Protein AF-A0A2R6JVG5-F1 (afdb_monomer_lite)

Foldseek 3Di:
DVQLVVQLVVQCVVQCVVPNPVSNVVSNVVSVVVVCVVVQVVCCVPPNHDDDPVQLVVQLVVLLVQLVVQLVVLVVPFDPDPVRVVVSVVVSVVSSVVSSCVRDPVVVVVVVVVVVD

Structure (mmCIF, N/CA/C/O backbone):
data_AF-A0A2R6JVG5-F1
#
_entry.id   AF-A0A2R6JVG5-F1
#
loop_
_atom_site.group_PDB
_atom_site.id
_atom_site.type_symbol
_atom_site.label_atom_id
_atom_site.label_alt_id
_atom_site.label_comp_id
_atom_site.label_asym_id
_atom_site.label_entity_id
_atom_site.label_seq_id
_atom_site.pdbx_PDB_ins_code
_atom_site.Cartn_x
_atom_site.Cartn_y
_atom_site.Cartn_z
_atom_site.occupancy
_atom_site.B_iso_or_equiv
_atom_site.auth_seq_id
_atom_site.auth_comp_id
_atom_site.auth_asym_id
_atom_site.auth_atom_id
_atom_site.pdbx_PDB_model_num
ATOM 1 N N . ASN A 1 1 ? -9.606 19.114 5.130 1.00 81.19 1 ASN A N 1
ATOM 2 C CA . ASN A 1 1 ? -8.994 19.147 3.779 1.00 81.19 1 ASN A CA 1
ATOM 3 C C . ASN A 1 1 ? -7.916 20.207 3.601 1.00 81.19 1 ASN A C 1
ATOM 5 O O . ASN A 1 1 ? -6.907 19.874 3.001 1.00 81.19 1 ASN A O 1
ATOM 9 N N . LEU A 1 2 ? -8.049 21.430 4.135 1.00 92.50 2 LEU A N 1
ATOM 10 C CA . LEU A 1 2 ? -6.983 22.443 4.021 1.00 92.50 2 LEU A CA 1
ATOM 11 C C . LEU A 1 2 ? -5.624 21.957 4.565 1.00 92.50 2 LEU A C 1
ATOM 13 O O . LEU A 1 2 ? -4.605 22.165 3.921 1.00 92.50 2 LEU A O 1
ATOM 17 N N . LEU A 1 3 ? -5.621 21.231 5.692 1.00 92.31 3 LEU A N 1
ATOM 18 C CA . LEU A 1 3 ? -4.411 20.615 6.253 1.00 92.31 3 LEU A CA 1
ATOM 19 C C . LEU A 1 3 ? -3.715 19.664 5.267 1.00 92.31 3 LEU A C 1
ATOM 21 O O . LEU A 1 3 ? -2.501 19.728 5.113 1.00 92.31 3 LEU A O 1
ATOM 25 N N . TYR A 1 4 ? -4.479 18.807 4.583 1.00 92.62 4 TYR A N 1
ATOM 26 C CA . TYR A 1 4 ? -3.940 17.913 3.557 1.00 92.62 4 TYR A CA 1
ATOM 27 C C . TYR A 1 4 ? -3.276 18.708 2.433 1.00 92.62 4 TYR A C 1
ATOM 29 O O . TYR A 1 4 ? -2.155 18.390 2.056 1.00 92.62 4 TYR A O 1
ATOM 37 N N . VAL A 1 5 ? -3.934 19.762 1.940 1.00 94.62 5 VAL A N 1
ATOM 38 C CA . VAL A 1 5 ? -3.399 20.609 0.863 1.00 94.62 5 VAL A CA 1
ATOM 39 C C . VAL A 1 5 ? -2.113 21.303 1.307 1.00 94.62 5 VAL A C 1
ATOM 41 O O . VAL A 1 5 ? -1.113 21.228 0.602 1.00 94.62 5 VAL A O 1
ATOM 44 N N . ALA A 1 6 ? -2.108 21.913 2.494 1.00 95.62 6 ALA A N 1
ATOM 45 C CA . ALA A 1 6 ? -0.930 22.583 3.040 1.00 95.62 6 ALA A CA 1
ATOM 46 C C . ALA A 1 6 ? 0.253 21.613 3.204 1.00 95.62 6 ALA A C 1
ATOM 48 O O . ALA A 1 6 ? 1.364 21.914 2.772 1.00 95.62 6 ALA A O 1
ATOM 49 N N . MET A 1 7 ? -0.002 20.422 3.757 1.00 94.44 7 MET A N 1
ATOM 50 C CA . MET A 1 7 ? 1.005 19.369 3.895 1.00 94.44 7 MET A CA 1
ATOM 51 C C . MET A 1 7 ? 1.500 18.871 2.541 1.00 94.44 7 MET A C 1
ATOM 53 O O . MET A 1 7 ? 2.700 18.741 2.347 1.00 94.44 7 MET A O 1
ATOM 57 N N . ASN A 1 8 ? 0.598 18.591 1.602 1.00 96.12 8 ASN A N 1
ATOM 58 C CA . ASN A 1 8 ? 0.958 18.059 0.295 1.00 96.12 8 ASN A CA 1
ATOM 59 C C . ASN A 1 8 ? 1.802 19.066 -0.494 1.00 96.12 8 ASN A C 1
ATOM 61 O O . ASN A 1 8 ? 2.856 18.695 -0.998 1.00 96.12 8 ASN A O 1
ATOM 65 N N . VAL A 1 9 ? 1.397 20.338 -0.539 1.00 96.38 9 VAL A N 1
ATOM 66 C CA . VAL A 1 9 ? 2.149 21.397 -1.228 1.00 96.38 9 VAL A CA 1
ATOM 67 C C . VAL A 1 9 ? 3.493 21.642 -0.544 1.00 96.38 9 VAL A C 1
ATOM 69 O O . VAL A 1 9 ? 4.522 21.623 -1.214 1.00 96.38 9 VAL A O 1
ATOM 72 N N . GLY A 1 10 ? 3.512 21.803 0.784 1.00 96.50 10 GLY A N 1
ATOM 73 C CA . GLY A 1 10 ? 4.750 22.022 1.535 1.00 96.50 10 GLY A CA 1
ATOM 74 C C . GLY A 1 10 ? 5.742 20.866 1.383 1.00 96.50 10 GLY A C 1
ATOM 75 O O . GLY A 1 10 ? 6.915 21.086 1.084 1.00 96.50 10 GLY A O 1
ATOM 76 N N . LEU A 1 11 ? 5.264 19.624 1.506 1.00 95.19 11 LEU A N 1
ATOM 77 C CA . LEU A 1 11 ? 6.088 18.437 1.291 1.00 95.19 11 LEU A CA 1
ATOM 78 C C . LEU A 1 11 ? 6.522 18.293 -0.164 1.00 95.19 11 LEU A C 1
ATOM 80 O O . LEU A 1 11 ? 7.638 17.851 -0.387 1.00 95.19 11 LEU A O 1
ATOM 84 N N . ASN A 1 12 ? 5.701 18.666 -1.149 1.00 96.75 12 ASN A N 1
ATOM 85 C CA . ASN A 1 12 ? 6.133 18.652 -2.546 1.00 96.75 12 ASN A CA 1
ATOM 86 C C . ASN A 1 12 ? 7.292 19.628 -2.768 1.00 96.75 12 ASN A C 1
ATOM 88 O O . ASN A 1 12 ? 8.293 19.237 -3.353 1.00 96.75 12 ASN A O 1
ATOM 92 N N . LEU A 1 13 ? 7.217 20.856 -2.248 1.00 96.75 13 LEU A N 1
ATOM 93 C CA . LEU A 1 13 ? 8.303 21.833 -2.393 1.00 96.75 13 LEU A CA 1
ATOM 94 C C . LEU A 1 13 ? 9.630 21.316 -1.815 1.00 96.75 13 LEU A C 1
ATOM 96 O O . LEU A 1 13 ? 10.681 21.480 -2.433 1.00 96.75 13 LEU A O 1
ATOM 100 N N . VAL A 1 14 ? 9.586 20.649 -0.661 1.00 97.38 14 VAL A N 1
ATOM 101 C CA . VAL A 1 14 ? 10.786 20.107 -0.005 1.00 97.38 14 VAL A CA 1
ATOM 102 C C . VAL A 1 14 ? 11.243 18.793 -0.644 1.00 97.38 14 VAL A C 1
ATOM 104 O O . VAL A 1 14 ? 12.408 18.623 -0.979 1.00 97.38 14 VAL A O 1
ATOM 107 N N . LEU A 1 15 ? 10.349 17.826 -0.822 1.00 95.81 15 LEU A N 1
ATOM 108 C CA . LEU A 1 15 ? 10.731 16.486 -1.262 1.00 95.81 15 LEU A CA 1
ATOM 109 C C . LEU A 1 15 ? 11.009 16.425 -2.759 1.00 95.81 15 LEU A C 1
ATOM 111 O O . LEU A 1 15 ? 11.859 15.641 -3.161 1.00 95.81 15 LEU A O 1
ATOM 115 N N . VAL A 1 16 ? 10.350 17.234 -3.591 1.00 96.94 16 VAL A N 1
ATOM 116 C CA . VAL A 1 16 ? 10.661 17.269 -5.028 1.00 96.94 16 VAL A CA 1
ATOM 117 C C . VAL A 1 16 ? 12.016 17.919 -5.273 1.00 96.94 16 VAL A C 1
ATOM 119 O O . VAL A 1 16 ? 12.761 17.454 -6.131 1.00 96.94 16 VAL A O 1
ATOM 122 N N . THR A 1 17 ? 12.386 18.939 -4.496 1.00 95.69 17 THR A N 1
ATOM 123 C CA . THR A 1 17 ? 13.721 19.546 -4.614 1.00 95.69 17 THR A CA 1
ATOM 124 C C . THR A 1 17 ? 14.832 18.592 -4.171 1.00 95.69 17 THR A C 1
ATOM 126 O O . THR A 1 17 ? 15.897 18.592 -4.779 1.00 95.69 17 THR A O 1
ATOM 129 N N . LEU A 1 18 ? 14.580 17.733 -3.176 1.00 97.06 18 LEU A N 1
ATOM 130 C CA . LEU A 1 18 ? 15.565 16.766 -2.670 1.00 97.06 18 LEU A CA 1
ATOM 131 C C . LEU A 1 18 ? 15.592 15.428 -3.432 1.00 97.06 18 LEU A C 1
ATOM 133 O O . LEU A 1 18 ? 16.656 14.839 -3.606 1.00 97.06 18 LEU A O 1
ATOM 137 N N . PHE A 1 19 ? 14.434 14.930 -3.869 1.00 95.31 19 PHE A N 1
ATOM 138 C CA . PHE A 1 19 ? 14.248 13.563 -4.382 1.00 95.31 19 PHE A CA 1
ATOM 139 C C . PHE A 1 19 ? 13.550 13.508 -5.754 1.00 95.31 19 PHE A C 1
ATOM 141 O O . PHE A 1 19 ? 13.193 12.429 -6.235 1.00 95.31 19 PHE A O 1
ATOM 148 N N . GLY A 1 20 ? 13.322 14.655 -6.398 1.00 94.31 20 GLY A N 1
ATOM 149 C CA . GLY A 1 20 ? 12.652 14.747 -7.694 1.00 94.31 20 GLY A CA 1
ATOM 150 C C . GLY A 1 20 ? 11.222 14.201 -7.668 1.00 94.31 20 GLY A C 1
ATOM 151 O O . GLY A 1 20 ? 10.489 14.316 -6.688 1.00 94.31 20 GLY A O 1
ATOM 152 N N . TRP A 1 21 ? 10.820 13.561 -8.762 1.00 92.75 21 TRP A N 1
ATOM 153 C CA . TRP A 1 21 ? 9.496 12.950 -8.921 1.00 92.75 21 TRP A CA 1
ATOM 154 C C . TRP A 1 21 ? 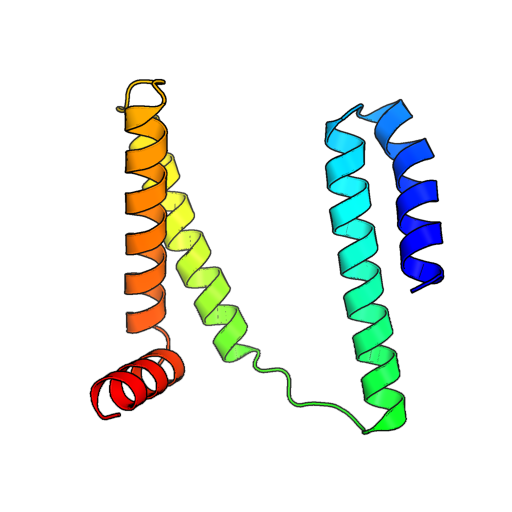9.147 11.885 -7.863 1.00 92.75 21 TRP A C 1
ATOM 156 O O . TRP A 1 21 ? 7.983 11.778 -7.479 1.00 92.75 21 TRP A O 1
ATOM 166 N N . TYR A 1 22 ? 10.131 11.157 -7.317 1.00 94.56 22 TYR A N 1
ATOM 167 C CA . TYR A 1 22 ? 9.893 10.253 -6.183 1.00 94.56 22 TYR A CA 1
ATOM 168 C C . TYR A 1 22 ? 9.421 11.022 -4.946 1.00 94.56 22 TYR A C 1
ATOM 170 O O . TYR A 1 22 ? 8.527 10.568 -4.231 1.00 94.56 22 TYR A O 1
ATOM 178 N N . GLY A 1 23 ? 9.965 12.221 -4.727 1.00 94.12 23 GLY A N 1
ATOM 179 C CA . GLY A 1 23 ? 9.549 13.114 -3.652 1.00 94.12 23 GLY A CA 1
ATOM 180 C C . GLY A 1 23 ? 8.065 13.476 -3.706 1.00 94.12 23 GLY A C 1
ATOM 181 O O . GLY A 1 23 ? 7.413 13.504 -2.664 1.00 94.12 23 GLY A O 1
ATOM 182 N N . ALA A 1 24 ? 7.500 13.654 -4.904 1.00 93.75 24 ALA A N 1
ATOM 183 C CA . ALA A 1 24 ? 6.069 13.917 -5.078 1.00 93.75 24 ALA A CA 1
ATOM 184 C C . ALA A 1 24 ? 5.192 12.729 -4.633 1.00 93.75 24 ALA A C 1
ATOM 186 O O . ALA A 1 24 ? 4.144 12.912 -3.999 1.00 93.75 24 ALA A O 1
ATOM 187 N N . ALA A 1 25 ? 5.636 11.497 -4.907 1.00 95.31 25 ALA A N 1
ATOM 188 C CA . ALA A 1 25 ? 4.948 10.291 -4.450 1.00 95.31 25 ALA A CA 1
ATOM 189 C C . ALA A 1 25 ? 4.960 10.189 -2.914 1.00 95.31 25 ALA A C 1
ATOM 191 O O . ALA A 1 25 ? 3.913 9.971 -2.297 1.00 95.31 25 ALA A O 1
ATOM 192 N N . PHE A 1 26 ? 6.115 10.434 -2.283 1.00 96.00 26 PHE A N 1
ATOM 193 C CA . PHE A 1 26 ? 6.228 10.454 -0.821 1.00 96.00 26 PHE A CA 1
ATOM 194 C C . PHE A 1 26 ? 5.403 11.576 -0.184 1.00 96.00 26 PHE A C 1
ATOM 196 O O . PHE A 1 26 ? 4.706 11.330 0.801 1.00 96.00 26 PHE A O 1
ATOM 203 N N . ALA A 1 27 ? 5.409 12.781 -0.761 1.00 95.75 27 ALA A N 1
ATOM 204 C CA . ALA A 1 27 ? 4.592 13.897 -0.289 1.00 95.75 27 ALA A CA 1
ATOM 205 C C . ALA A 1 27 ? 3.101 13.526 -0.254 1.00 95.75 27 ALA A C 1
ATOM 207 O O . ALA A 1 27 ? 2.406 13.793 0.731 1.00 95.75 27 ALA A O 1
ATOM 208 N N . THR A 1 28 ? 2.619 12.837 -1.291 1.00 95.69 28 THR A N 1
ATOM 209 C CA . THR A 1 28 ? 1.232 12.360 -1.377 1.00 95.69 28 THR A CA 1
ATOM 210 C C . THR A 1 28 ? 0.929 11.269 -0.355 1.00 95.69 28 THR A C 1
ATOM 212 O O . THR A 1 28 ? -0.099 11.335 0.325 1.00 95.69 28 THR A O 1
ATOM 215 N N . ALA A 1 29 ? 1.829 10.299 -0.187 1.00 95.44 29 ALA A N 1
ATOM 216 C CA . ALA A 1 29 ? 1.665 9.234 0.797 1.00 95.44 29 ALA A CA 1
ATOM 217 C C . ALA A 1 29 ? 1.612 9.787 2.234 1.00 95.44 29 ALA A C 1
ATOM 219 O O . ALA A 1 29 ? 0.687 9.474 2.986 1.00 95.44 29 ALA A O 1
ATOM 220 N N . ILE A 1 30 ? 2.553 10.665 2.596 1.00 96.38 30 ILE A N 1
ATOM 221 C CA . ILE A 1 30 ? 2.654 11.243 3.943 1.00 96.38 30 ILE A CA 1
ATOM 222 C C . ILE A 1 30 ? 1.468 12.165 4.233 1.00 96.38 30 ILE A C 1
ATOM 224 O O . ILE A 1 30 ? 0.845 12.045 5.288 1.00 96.38 30 ILE A O 1
ATOM 228 N N . SER A 1 31 ? 1.112 13.057 3.303 1.00 95.69 31 SER A N 1
ATOM 229 C CA . SER A 1 31 ? -0.048 13.944 3.483 1.00 95.69 31 SER A CA 1
ATOM 230 C C . SER A 1 31 ? -1.352 13.155 3.643 1.00 95.69 31 SER A C 1
ATOM 232 O O . SER A 1 31 ? -2.170 13.498 4.499 1.00 95.69 31 SER A O 1
ATOM 234 N N . SER A 1 32 ? -1.526 12.060 2.895 1.00 95.56 32 SER A N 1
ATOM 235 C CA . SER A 1 32 ? -2.685 11.167 3.036 1.00 95.56 32 SER A CA 1
ATOM 236 C C . SER A 1 32 ? -2.697 10.457 4.391 1.00 95.56 32 SER A C 1
ATOM 238 O O . SER A 1 32 ? -3.740 10.405 5.041 1.00 95.56 32 SER A O 1
ATOM 240 N N . LEU A 1 33 ? -1.542 9.970 4.854 1.00 96.06 33 LEU A N 1
ATOM 241 C CA . LEU A 1 33 ? -1.408 9.311 6.153 1.00 96.06 33 LEU A CA 1
ATOM 242 C C . LEU A 1 33 ? -1.729 10.266 7.308 1.00 96.06 33 LEU A C 1
ATOM 244 O O . LEU A 1 33 ? -2.522 9.924 8.184 1.00 96.06 33 LEU A O 1
ATOM 248 N N . VAL A 1 34 ? -1.190 11.486 7.274 1.00 95.62 34 VAL A N 1
ATOM 249 C CA . VAL A 1 34 ? -1.498 12.534 8.261 1.00 95.62 34 VAL A CA 1
ATOM 250 C C . VAL A 1 34 ? -2.995 12.841 8.259 1.00 95.62 34 VAL A C 1
ATOM 252 O O . VAL A 1 34 ? -3.607 12.916 9.323 1.00 95.62 34 VAL A O 1
ATOM 255 N N . ASN A 1 35 ? -3.609 12.963 7.080 1.00 95.31 35 ASN A N 1
ATOM 256 C CA . ASN A 1 35 ? -5.041 13.223 6.972 1.00 95.31 35 ASN A CA 1
ATOM 257 C C . ASN A 1 35 ? -5.885 12.083 7.567 1.00 95.31 35 ASN A C 1
ATOM 259 O O . ASN A 1 35 ? -6.845 12.365 8.277 1.00 95.31 35 ASN A O 1
ATOM 263 N N . ILE A 1 36 ? -5.514 10.816 7.342 1.00 93.69 36 ILE A N 1
ATOM 264 C CA . ILE A 1 36 ? -6.190 9.654 7.946 1.00 93.69 36 ILE A CA 1
ATOM 265 C C . ILE A 1 36 ? -6.089 9.700 9.475 1.00 93.69 36 ILE A C 1
ATOM 267 O O . ILE A 1 36 ? -7.095 9.503 10.154 1.00 93.69 36 ILE A O 1
ATOM 271 N N . VAL A 1 37 ? -4.905 9.989 10.021 1.00 93.50 37 VAL A N 1
ATOM 272 C CA . VAL A 1 37 ? -4.690 10.052 11.476 1.00 93.50 37 VAL A CA 1
ATOM 273 C C . VAL A 1 37 ? -5.504 11.183 12.102 1.00 93.50 37 VAL A C 1
ATOM 275 O O . VAL A 1 37 ? -6.223 10.957 13.074 1.00 93.50 37 VAL A O 1
ATOM 278 N N . VAL A 1 38 ? -5.438 12.386 11.528 1.00 94.06 38 VAL A N 1
ATOM 279 C CA . VAL A 1 38 ? -6.163 13.555 12.043 1.00 94.06 38 VAL A CA 1
ATOM 280 C C . VAL A 1 38 ? -7.672 13.369 11.912 1.00 94.06 38 VAL A C 1
ATOM 282 O O . VAL A 1 38 ? -8.401 13.652 12.861 1.00 94.06 38 VAL A O 1
ATOM 285 N N . ALA A 1 39 ? -8.154 12.851 10.778 1.00 91.75 39 ALA A N 1
ATOM 286 C CA . ALA A 1 39 ? -9.571 12.555 10.591 1.00 91.75 39 ALA A CA 1
ATOM 287 C C . ALA A 1 39 ? -10.053 11.468 11.561 1.00 91.75 39 ALA A C 1
ATOM 289 O O . ALA A 1 39 ? -11.122 11.611 12.148 1.00 91.75 39 ALA A O 1
ATOM 290 N N . GLY A 1 40 ? -9.254 10.419 11.775 1.00 90.81 40 GLY A N 1
ATOM 291 C CA . GLY A 1 40 ? -9.549 9.367 12.745 1.00 90.81 40 GLY A CA 1
ATOM 292 C C . GLY A 1 40 ? -9.631 9.906 14.173 1.00 90.81 40 GLY A C 1
ATOM 293 O O . GLY A 1 40 ? -10.583 9.600 14.887 1.00 90.81 40 GLY A O 1
ATOM 294 N N . TYR A 1 41 ? -8.688 10.765 14.568 1.00 91.25 41 TYR A N 1
ATOM 295 C CA . TYR A 1 41 ? -8.720 11.432 15.869 1.00 91.25 41 TYR A CA 1
ATOM 296 C C . TYR A 1 41 ? -9.956 12.326 16.018 1.00 91.25 41 TYR A C 1
ATOM 298 O O . TYR A 1 41 ? -10.705 12.169 16.980 1.00 91.25 41 TYR A O 1
ATOM 306 N N . ALA A 1 42 ? -10.226 13.197 15.042 1.00 91.50 42 ALA A N 1
ATOM 307 C CA . ALA A 1 42 ? -11.399 14.069 15.063 1.00 91.50 42 ALA A CA 1
ATOM 308 C C . ALA A 1 42 ? -12.704 13.264 15.166 1.00 91.50 42 ALA A C 1
ATOM 310 O O . ALA A 1 42 ? -13.587 13.608 15.950 1.00 91.50 42 ALA A O 1
ATOM 311 N N . LEU A 1 43 ? -12.801 12.145 14.440 1.00 92.44 43 LEU A N 1
ATOM 312 C CA . LEU A 1 43 ? -13.943 11.241 14.525 1.00 92.44 43 LEU A CA 1
ATOM 313 C C . LEU A 1 43 ? -14.094 10.663 15.938 1.00 92.44 43 LEU A C 1
ATOM 315 O O . LEU A 1 43 ? -15.205 10.633 16.464 1.00 92.44 43 LEU A O 1
ATOM 319 N N . THR A 1 44 ? -12.984 10.282 16.584 1.00 92.38 44 THR A N 1
ATOM 320 C CA . THR A 1 44 ? -13.021 9.764 17.960 1.00 92.38 44 THR A CA 1
ATOM 321 C C . THR A 1 44 ? -13.517 10.784 18.982 1.00 92.38 44 THR A C 1
ATOM 323 O O . THR A 1 44 ? -14.130 10.398 19.976 1.00 92.38 44 THR A O 1
ATOM 326 N N . THR A 1 45 ? -13.289 12.076 18.734 1.00 91.25 45 THR A N 1
ATOM 327 C CA . THR A 1 45 ? -13.777 13.167 19.585 1.00 91.25 45 THR A CA 1
ATOM 328 C C . THR A 1 45 ? -15.273 13.426 19.397 1.00 91.25 45 THR A C 1
ATOM 330 O O . THR A 1 45 ? -15.946 13.765 20.363 1.00 91.25 45 THR A O 1
ATOM 333 N N . ILE A 1 46 ? -15.801 13.268 18.177 1.00 92.25 46 ILE A N 1
ATOM 334 C CA . ILE A 1 46 ? -17.198 13.613 17.858 1.00 92.25 46 ILE A CA 1
ATOM 335 C C . ILE A 1 46 ? -18.162 12.483 18.236 1.00 92.25 46 ILE A C 1
ATOM 337 O O . ILE A 1 46 ? -19.194 12.743 18.848 1.00 92.25 46 ILE A O 1
ATOM 341 N N . ILE A 1 47 ? -17.852 11.240 17.855 1.00 90.44 47 ILE A N 1
ATOM 342 C CA . ILE A 1 47 ? -18.774 10.096 18.000 1.00 90.44 47 ILE A CA 1
ATOM 343 C C . ILE A 1 47 ? -18.244 8.992 18.928 1.00 90.44 47 ILE A C 1
ATOM 345 O O . ILE A 1 47 ? -18.851 7.929 19.032 1.00 90.44 47 ILE A O 1
ATOM 349 N N . GLY A 1 48 ? -17.125 9.229 19.618 1.00 86.62 48 GLY A N 1
ATOM 350 C CA . GLY A 1 48 ? -16.446 8.217 20.431 1.00 86.62 48 GLY A CA 1
ATOM 351 C C . GLY A 1 48 ? -15.537 7.305 19.605 1.00 86.62 48 GLY A C 1
ATOM 352 O O . GLY A 1 48 ? -15.397 7.468 18.397 1.00 86.62 48 GLY A O 1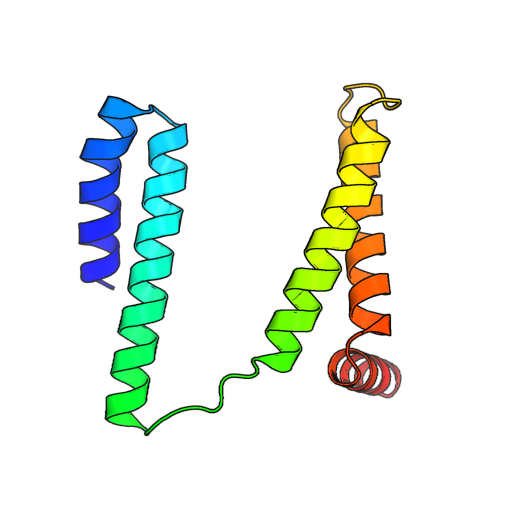
ATOM 353 N N . ARG A 1 49 ? -14.858 6.351 20.257 1.00 84.56 49 ARG A N 1
ATOM 354 C CA . ARG A 1 49 ? -13.839 5.502 19.613 1.00 84.56 49 ARG A CA 1
ATOM 355 C C . ARG A 1 49 ? -14.488 4.456 18.691 1.00 84.56 49 ARG A C 1
ATOM 357 O O . ARG A 1 49 ? -15.082 3.514 19.211 1.00 84.56 49 ARG A O 1
ATOM 364 N N . PRO A 1 50 ? -14.345 4.563 17.356 1.00 81.88 50 PRO A N 1
ATOM 365 C CA . PRO A 1 50 ? -14.840 3.536 16.452 1.00 81.88 50 PRO A CA 1
ATOM 366 C C . PRO A 1 50 ? -14.019 2.251 16.605 1.00 81.88 50 PRO A C 1
ATOM 368 O O . PRO A 1 50 ? -12.802 2.292 16.803 1.00 81.88 50 PRO A O 1
ATOM 371 N N . GLU A 1 51 ? -14.678 1.099 16.484 1.00 85.81 51 GLU A N 1
ATOM 372 C CA . GLU A 1 51 ? -14.004 -0.199 16.499 1.00 85.81 51 GLU A CA 1
ATOM 373 C C . GLU A 1 51 ? -13.127 -0.356 15.254 1.00 85.81 51 GLU A C 1
ATOM 375 O O . GLU A 1 51 ? -13.614 -0.483 14.127 1.00 85.81 51 GLU A O 1
ATOM 380 N N . ILE A 1 52 ? -11.809 -0.355 15.451 1.00 86.56 52 ILE A N 1
ATOM 381 C CA . ILE A 1 52 ? -10.856 -0.586 14.367 1.00 86.56 52 ILE A CA 1
ATOM 382 C C . ILE A 1 52 ? -10.731 -2.101 14.150 1.00 86.56 52 ILE A C 1
ATOM 384 O O . ILE A 1 52 ? -10.357 -2.823 15.077 1.00 86.56 52 ILE A O 1
ATOM 388 N N . PRO A 1 53 ? -10.984 -2.615 12.931 1.00 88.88 53 PRO A N 1
ATOM 389 C CA . PRO A 1 53 ? -10.906 -4.040 12.625 1.00 88.88 53 PRO A CA 1
ATOM 390 C C . PRO A 1 53 ? -9.441 -4.504 12.469 1.00 88.88 53 PRO A C 1
ATOM 392 O O . PRO A 1 53 ? -8.994 -4.864 11.377 1.00 88.88 53 PRO A O 1
ATOM 395 N N . VAL A 1 54 ? -8.670 -4.489 13.565 1.00 91.31 54 VAL A N 1
ATOM 396 C CA . VAL A 1 54 ? -7.218 -4.779 13.584 1.00 91.31 54 VAL A CA 1
ATOM 397 C C . VAL A 1 54 ? -6.911 -6.171 13.027 1.00 91.31 54 VAL A C 1
ATOM 399 O O . VAL A 1 54 ? -5.969 -6.345 12.257 1.00 91.31 54 VAL A O 1
ATOM 402 N N . LYS A 1 55 ? -7.750 -7.162 13.346 1.00 90.19 55 LYS A N 1
ATOM 403 C CA . LYS A 1 55 ? -7.604 -8.533 12.840 1.00 90.19 55 LYS A CA 1
ATOM 404 C C . LYS A 1 55 ? -7.714 -8.593 11.313 1.00 90.19 55 LYS A C 1
ATOM 406 O O . LYS A 1 55 ? -6.942 -9.283 10.656 1.00 90.19 55 LYS A O 1
ATOM 411 N N . GLN A 1 56 ? -8.659 -7.852 10.741 1.00 90.88 56 GLN A N 1
ATOM 412 C CA . GLN A 1 56 ? -8.881 -7.800 9.301 1.00 90.88 56 GLN A CA 1
ATOM 413 C C . GLN A 1 56 ? -7.751 -7.050 8.589 1.00 90.88 56 GLN A C 1
ATOM 415 O O . GLN A 1 56 ? -7.357 -7.470 7.504 1.00 90.88 56 GLN A O 1
ATOM 420 N N . LEU A 1 57 ? -7.203 -5.995 9.205 1.00 92.50 57 LEU A N 1
ATOM 421 C CA . LEU A 1 57 ? -5.991 -5.330 8.716 1.00 92.50 57 LEU A CA 1
ATOM 422 C C . LEU A 1 57 ? -4.802 -6.297 8.698 1.00 92.50 57 LEU A C 1
ATOM 424 O O . LEU A 1 57 ? -4.102 -6.375 7.694 1.00 92.50 57 LEU A O 1
ATOM 428 N N . GLY A 1 58 ? -4.635 -7.101 9.754 1.00 93.81 58 GLY A N 1
ATOM 429 C CA . GLY A 1 58 ? -3.620 -8.155 9.806 1.00 93.81 58 GLY A CA 1
ATOM 430 C C . GLY A 1 58 ? -3.725 -9.128 8.630 1.00 93.81 58 GLY A C 1
ATOM 431 O O . GLY A 1 58 ? -2.740 -9.352 7.934 1.00 93.81 58 GLY A O 1
ATOM 432 N N . TYR A 1 59 ? -4.927 -9.628 8.328 1.00 94.38 59 TYR A N 1
ATOM 433 C CA . TYR A 1 59 ? -5.138 -10.508 7.171 1.00 94.38 59 TYR A CA 1
ATOM 434 C C . TYR A 1 59 ? -4.810 -9.850 5.831 1.00 94.38 59 TYR A C 1
ATOM 436 O O . TYR A 1 59 ? -4.250 -10.511 4.959 1.00 94.38 59 TYR A O 1
ATOM 444 N N . GLN A 1 60 ? -5.124 -8.562 5.664 1.00 94.88 60 GLN A N 1
ATOM 445 C CA . GLN A 1 60 ? -4.766 -7.826 4.450 1.00 94.88 60 GLN A CA 1
ATOM 446 C C . GLN A 1 60 ? -3.251 -7.666 4.320 1.00 94.88 60 GLN A C 1
ATOM 448 O O . GLN A 1 60 ? -2.719 -7.900 3.241 1.00 94.88 60 GLN A O 1
ATOM 453 N N . ILE A 1 61 ? -2.550 -7.334 5.409 1.00 97.12 61 ILE A N 1
ATOM 454 C CA . ILE A 1 61 ? -1.086 -7.218 5.420 1.00 97.12 61 ILE A CA 1
ATOM 455 C C . ILE A 1 61 ? -0.443 -8.568 5.085 1.00 97.12 61 ILE A C 1
ATOM 457 O O . ILE A 1 61 ? 0.429 -8.628 4.220 1.00 97.12 61 ILE A O 1
ATOM 461 N N . THR A 1 62 ? -0.900 -9.659 5.708 1.00 96.12 62 THR A N 1
ATOM 462 C CA . THR A 1 62 ? -0.391 -11.008 5.423 1.00 96.12 62 THR A CA 1
ATOM 463 C C . THR A 1 62 ? -0.636 -11.407 3.968 1.00 96.12 62 THR A C 1
ATOM 465 O O . THR A 1 62 ? 0.296 -11.858 3.307 1.00 96.12 62 THR A O 1
ATOM 468 N N . ALA A 1 63 ? -1.844 -11.200 3.435 1.00 96.31 63 ALA A N 1
ATOM 469 C CA . ALA A 1 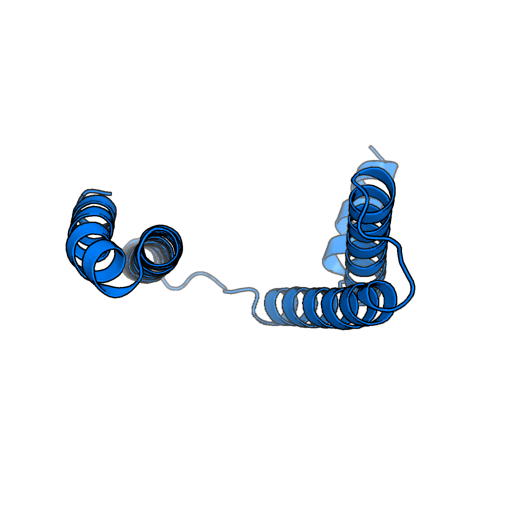63 ? -2.152 -11.504 2.037 1.00 96.31 63 ALA A CA 1
ATOM 470 C C . ALA A 1 63 ? -1.302 -10.670 1.059 1.00 96.31 63 ALA A C 1
ATOM 472 O O . ALA A 1 63 ? -0.783 -11.210 0.081 1.00 96.31 63 ALA A O 1
ATOM 473 N N . SER A 1 64 ? -1.097 -9.379 1.345 1.00 96.88 64 SER A N 1
ATOM 474 C CA . SER A 1 64 ? -0.219 -8.504 0.557 1.00 96.88 64 SER A CA 1
ATOM 475 C C . SER A 1 64 ? 1.236 -8.970 0.581 1.00 96.88 64 SER A C 1
ATOM 477 O O . SER A 1 64 ? 1.914 -8.899 -0.441 1.00 96.88 64 SER A O 1
ATOM 479 N N . LEU A 1 65 ? 1.718 -9.475 1.719 1.00 97.75 65 LEU A N 1
ATOM 480 C CA . LEU A 1 65 ? 3.083 -9.982 1.849 1.00 97.75 65 LEU A CA 1
ATOM 481 C C . LEU A 1 65 ? 3.274 -11.294 1.074 1.00 97.75 65 LEU A C 1
ATOM 483 O O . LEU A 1 65 ? 4.272 -11.447 0.376 1.00 97.75 65 LEU A O 1
ATOM 487 N N . VAL A 1 66 ? 2.290 -12.198 1.116 1.00 97.56 66 VAL A N 1
ATOM 488 C CA . VAL A 1 66 ? 2.286 -13.424 0.297 1.00 97.56 66 VAL A CA 1
ATOM 489 C C . VAL A 1 66 ? 2.310 -13.078 -1.194 1.00 97.56 66 VAL A C 1
ATOM 491 O O . VAL A 1 66 ? 3.139 -13.608 -1.932 1.00 97.56 66 VAL A O 1
ATOM 494 N N . MET A 1 67 ? 1.461 -12.143 -1.633 1.00 97.81 67 MET A N 1
ATOM 495 C CA . MET A 1 67 ? 1.474 -11.638 -3.008 1.00 97.81 67 MET A CA 1
ATOM 496 C C . MET A 1 67 ? 2.843 -11.061 -3.387 1.00 97.81 67 MET A C 1
ATOM 498 O O . MET A 1 67 ? 3.369 -11.399 -4.445 1.00 97.81 67 MET A O 1
ATOM 502 N N . PHE A 1 68 ? 3.424 -10.212 -2.533 1.00 97.25 68 PHE A N 1
ATOM 503 C CA . PHE A 1 68 ? 4.727 -9.595 -2.779 1.00 97.25 68 PHE A CA 1
ATOM 504 C C . PHE A 1 68 ? 5.816 -10.645 -3.012 1.00 97.25 68 PHE A C 1
ATOM 506 O O . PHE A 1 68 ? 6.559 -10.538 -3.985 1.00 97.25 68 PHE A O 1
ATOM 513 N N . VAL A 1 69 ? 5.874 -11.682 -2.171 1.00 97.19 69 VAL A N 1
ATOM 514 C CA . VAL A 1 69 ? 6.848 -12.774 -2.310 1.00 97.19 69 VAL A CA 1
ATOM 515 C C . VAL A 1 69 ? 6.686 -13.495 -3.651 1.00 97.19 69 VAL A C 1
ATOM 517 O O . VAL A 1 69 ? 7.681 -13.717 -4.339 1.00 97.19 69 VAL A O 1
ATOM 520 N N . VAL A 1 70 ? 5.453 -13.815 -4.058 1.00 96.12 70 VAL A N 1
ATOM 521 C CA . VAL A 1 70 ? 5.203 -14.508 -5.334 1.00 96.12 70 VAL A CA 1
ATOM 522 C C . VAL A 1 70 ? 5.582 -13.636 -6.533 1.00 96.12 70 VAL A C 1
ATOM 524 O O . VAL A 1 70 ? 6.320 -14.084 -7.408 1.00 96.12 70 VAL A O 1
ATOM 527 N N . VAL A 1 71 ? 5.136 -12.378 -6.561 1.00 96.06 71 VAL A N 1
ATOM 528 C CA . VAL A 1 71 ? 5.439 -11.438 -7.655 1.00 96.06 71 VAL A CA 1
ATOM 529 C C . VAL A 1 71 ? 6.945 -11.167 -7.750 1.00 96.06 71 VAL A C 1
ATOM 531 O O . VAL A 1 71 ? 7.490 -11.095 -8.853 1.00 96.06 71 VAL A O 1
ATOM 534 N N . ALA A 1 72 ? 7.636 -11.055 -6.609 1.00 94.88 72 ALA A N 1
ATOM 535 C CA . ALA A 1 72 ? 9.085 -10.880 -6.563 1.00 94.88 72 ALA A CA 1
ATOM 536 C C . ALA A 1 72 ? 9.831 -12.110 -7.105 1.00 94.88 72 ALA A C 1
ATOM 538 O O . ALA A 1 72 ? 10.783 -11.948 -7.868 1.00 94.88 72 ALA A O 1
ATOM 539 N N . ALA A 1 73 ? 9.379 -13.324 -6.774 1.00 94.25 73 ALA A N 1
ATOM 540 C CA . ALA A 1 73 ? 9.959 -14.562 -7.294 1.00 94.25 73 ALA A CA 1
ATOM 541 C C . ALA A 1 73 ? 9.759 -14.713 -8.814 1.00 94.25 73 ALA A C 1
ATOM 543 O O . ALA A 1 73 ? 10.656 -15.185 -9.511 1.00 94.25 73 ALA A O 1
ATOM 544 N N . LEU A 1 74 ? 8.614 -14.266 -9.340 1.00 91.81 74 LEU A N 1
ATOM 545 C CA . LEU A 1 74 ? 8.309 -14.301 -10.774 1.00 91.81 74 LEU A CA 1
ATOM 546 C C . LEU A 1 74 ? 9.050 -13.232 -11.585 1.00 91.81 74 LEU A C 1
ATOM 548 O O . LEU A 1 74 ? 9.193 -13.382 -12.793 1.00 91.81 74 LEU A O 1
ATOM 552 N N . ARG A 1 75 ? 9.565 -12.175 -10.951 1.00 86.81 75 ARG A N 1
ATOM 553 C CA . ARG A 1 75 ? 10.282 -11.106 -11.660 1.00 86.81 75 ARG A CA 1
ATOM 554 C C . ARG A 1 75 ? 11.584 -11.582 -12.315 1.00 86.81 75 ARG A C 1
ATOM 556 O O . ARG A 1 75 ? 11.929 -11.083 -13.373 1.00 86.81 75 ARG A O 1
ATOM 563 N N . GLY A 1 76 ? 12.308 -12.511 -11.691 1.00 86.00 76 GLY A N 1
ATOM 564 C CA . GLY A 1 76 ? 13.592 -13.007 -12.205 1.00 86.00 76 GLY A CA 1
ATOM 565 C C . GLY A 1 76 ? 13.505 -13.756 -13.546 1.00 86.00 76 GLY A C 1
ATOM 566 O O . GLY A 1 76 ? 14.264 -13.432 -14.455 1.00 86.00 76 GLY A O 1
ATOM 567 N N . PRO A 1 77 ? 12.623 -14.763 -13.691 1.00 87.50 77 PRO A N 1
ATOM 568 C CA . PRO A 1 77 ? 12.551 -15.579 -14.906 1.00 87.50 77 PRO A CA 1
ATOM 569 C C . PRO A 1 77 ? 11.728 -14.970 -16.053 1.00 87.50 77 PRO A C 1
ATOM 571 O O . PRO A 1 77 ? 11.766 -15.503 -17.162 1.00 87.50 77 PRO A O 1
ATOM 574 N N . LEU A 1 78 ? 10.945 -13.914 -15.811 1.00 88.62 78 LEU A N 1
ATOM 575 C CA . LEU A 1 78 ? 10.024 -13.366 -16.807 1.00 88.62 78 LEU A CA 1
ATOM 576 C C . LEU A 1 78 ? 10.672 -12.255 -17.654 1.00 88.62 78 LEU A C 1
ATOM 578 O O . LEU A 1 78 ? 11.373 -11.408 -17.107 1.00 88.62 78 LEU A O 1
ATOM 582 N N . PRO A 1 79 ? 10.410 -12.200 -18.974 1.00 90.31 79 PRO A N 1
ATOM 583 C CA . PRO A 1 79 ? 10.880 -11.105 -19.822 1.00 90.31 79 PRO A CA 1
ATOM 584 C C . PRO A 1 79 ? 10.269 -9.747 -19.445 1.00 90.31 79 PRO A C 1
ATOM 586 O O . PRO A 1 79 ? 9.063 -9.654 -19.204 1.00 90.31 79 PRO A O 1
ATOM 589 N N . ASP A 1 80 ? 11.061 -8.675 -19.542 1.00 89.56 80 ASP A N 1
ATOM 590 C CA . ASP A 1 80 ? 10.640 -7.281 -19.316 1.00 89.56 80 ASP A CA 1
ATOM 591 C C . ASP A 1 80 ? 9.807 -6.719 -20.487 1.00 89.56 80 ASP A C 1
ATOM 593 O O . ASP A 1 80 ? 10.155 -5.738 -21.145 1.00 89.56 80 ASP A O 1
ATOM 597 N N . THR A 1 81 ? 8.678 -7.361 -20.782 1.00 94.62 81 THR A N 1
ATOM 598 C CA . THR A 1 81 ? 7.719 -6.909 -21.801 1.00 94.62 81 THR A CA 1
ATOM 599 C C . THR A 1 81 ? 6.397 -6.521 -21.152 1.00 94.62 81 THR A C 1
ATOM 601 O O . THR A 1 81 ? 6.027 -7.049 -20.102 1.00 94.62 81 THR A O 1
ATOM 604 N N . LEU A 1 82 ? 5.635 -5.634 -21.800 1.00 93.94 82 LEU A N 1
ATOM 605 C CA . LEU A 1 82 ? 4.326 -5.203 -21.300 1.00 93.94 82 LEU A CA 1
ATOM 606 C C . LEU A 1 82 ? 3.388 -6.390 -21.022 1.00 93.94 82 LEU A C 1
ATOM 608 O O . LEU A 1 82 ? 2.741 -6.424 -19.978 1.00 93.94 82 LEU A O 1
ATOM 612 N N . GLY A 1 83 ? 3.345 -7.377 -21.924 1.00 95.69 83 GLY A N 1
ATOM 613 C CA . GLY A 1 83 ? 2.491 -8.560 -21.774 1.00 95.69 83 GLY A CA 1
ATOM 614 C C . GLY A 1 83 ? 2.827 -9.379 -20.525 1.00 95.69 83 GLY A C 1
ATOM 615 O O . GLY A 1 83 ? 1.931 -9.738 -19.764 1.00 95.69 83 GLY A O 1
ATOM 616 N N . TRP A 1 84 ? 4.115 -9.608 -20.265 1.00 94.81 84 TRP A N 1
ATOM 617 C CA . TRP A 1 84 ? 4.565 -10.342 -19.079 1.00 94.81 84 TRP A CA 1
ATOM 618 C C . TRP A 1 84 ? 4.381 -9.554 -17.783 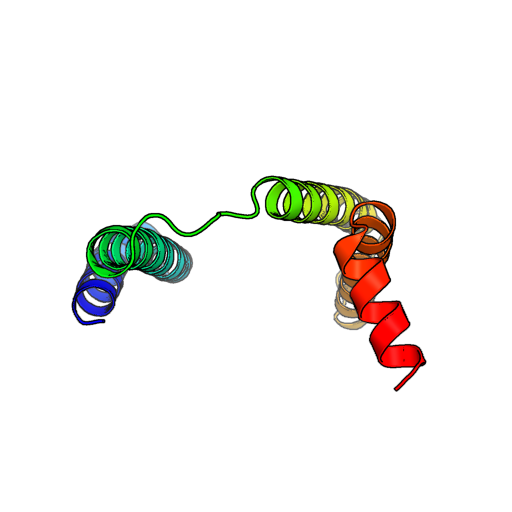1.00 94.81 84 TRP A C 1
ATOM 620 O O . TRP A 1 84 ? 4.003 -10.138 -16.769 1.00 94.81 84 TRP A O 1
ATOM 630 N N . THR A 1 85 ? 4.542 -8.230 -17.817 1.00 94.19 85 THR A N 1
ATOM 631 C CA . THR A 1 85 ? 4.200 -7.367 -16.679 1.00 94.19 85 THR A CA 1
ATOM 632 C C . THR A 1 85 ? 2.716 -7.475 -16.333 1.00 94.19 85 THR A C 1
ATOM 634 O O . THR A 1 85 ? 2.376 -7.678 -15.168 1.00 94.19 85 THR A O 1
ATOM 637 N N . LEU A 1 86 ? 1.824 -7.408 -17.329 1.00 95.81 86 LEU A N 1
ATOM 638 C CA . LEU A 1 86 ? 0.382 -7.573 -17.116 1.00 95.81 86 LEU A CA 1
ATOM 639 C C . LEU A 1 86 ? 0.041 -8.964 -16.568 1.00 95.81 86 LEU A C 1
ATOM 641 O O . LEU A 1 86 ? -0.758 -9.073 -15.638 1.00 95.81 86 LEU A O 1
ATOM 645 N N . ALA A 1 87 ? 0.682 -10.015 -17.088 1.00 94.94 87 ALA A N 1
ATOM 646 C CA . ALA A 1 87 ? 0.517 -11.372 -16.577 1.00 94.94 87 ALA A CA 1
ATOM 647 C C . ALA A 1 87 ? 0.964 -11.488 -15.109 1.00 94.94 87 ALA A C 1
ATOM 649 O O . ALA A 1 87 ? 0.238 -12.048 -14.290 1.00 94.94 87 ALA A O 1
ATOM 650 N N . ASN A 1 88 ? 2.110 -10.903 -14.745 1.00 94.75 88 ASN A N 1
ATOM 651 C CA . ASN A 1 88 ? 2.610 -10.915 -13.370 1.00 94.75 88 ASN A CA 1
ATOM 652 C C . ASN A 1 88 ? 1.674 -10.151 -12.412 1.00 94.75 88 ASN A C 1
ATOM 654 O O . ASN A 1 88 ? 1.389 -10.619 -11.310 1.00 94.75 88 ASN A O 1
ATOM 658 N N . VAL A 1 89 ? 1.120 -9.014 -12.852 1.00 95.81 89 VAL A N 1
ATOM 659 C CA . VAL A 1 89 ? 0.103 -8.267 -12.091 1.00 95.81 89 VAL A CA 1
ATOM 660 C C . VAL A 1 89 ? -1.164 -9.104 -11.892 1.00 95.81 89 VAL A C 1
ATOM 662 O O . VAL A 1 89 ? -1.685 -9.154 -10.777 1.00 95.81 89 VAL A O 1
ATOM 665 N N . ALA A 1 90 ? -1.638 -9.799 -12.931 1.00 96.75 90 ALA A N 1
ATOM 666 C CA . ALA A 1 90 ? -2.805 -10.676 -12.834 1.00 96.75 90 ALA A CA 1
ATOM 667 C C . ALA A 1 90 ? -2.571 -11.838 -11.853 1.00 96.75 90 ALA A C 1
ATOM 669 O O . ALA A 1 90 ? -3.434 -12.127 -11.022 1.00 96.75 90 ALA A O 1
ATOM 670 N N . VAL A 1 91 ? -1.385 -12.458 -11.885 1.00 96.81 91 VAL A N 1
ATOM 671 C CA . VAL A 1 91 ? -0.994 -13.495 -10.919 1.00 96.81 91 VAL A CA 1
ATOM 672 C C . VAL A 1 91 ? -0.954 -12.933 -9.499 1.00 96.81 91 VAL A C 1
ATOM 674 O O . VAL A 1 91 ? -1.530 -13.535 -8.595 1.00 96.81 91 VAL A O 1
ATOM 677 N N . GLY A 1 92 ? -0.345 -11.764 -9.291 1.00 96.94 92 GLY A N 1
ATOM 678 C CA . GLY A 1 92 ? -0.321 -11.107 -7.984 1.00 96.94 92 GLY A CA 1
ATOM 679 C C . GLY A 1 92 ? -1.728 -10.846 -7.434 1.00 96.94 92 GLY A C 1
ATOM 680 O O . GLY A 1 92 ? -2.027 -11.208 -6.294 1.00 96.94 92 GLY A O 1
ATOM 681 N N . ALA A 1 93 ? -2.621 -10.303 -8.265 1.00 97.25 93 ALA A N 1
ATOM 682 C CA . ALA A 1 93 ? -4.012 -10.059 -7.893 1.00 97.25 93 ALA A CA 1
ATOM 683 C C . ALA A 1 93 ? -4.745 -11.352 -7.490 1.00 97.25 93 ALA A C 1
ATOM 685 O O . ALA A 1 93 ? -5.448 -11.372 -6.476 1.00 97.25 93 ALA A O 1
ATOM 686 N N . LEU A 1 94 ? -4.540 -12.444 -8.236 1.00 97.19 94 LEU A N 1
ATOM 687 C CA . LEU A 1 94 ? -5.107 -13.756 -7.915 1.00 97.19 94 LEU A CA 1
ATOM 688 C C . LEU A 1 94 ? -4.560 -14.312 -6.596 1.00 97.19 94 LEU A C 1
ATOM 690 O O . LEU A 1 94 ? -5.340 -14.743 -5.748 1.00 97.19 94 LEU A O 1
ATOM 694 N N . VAL A 1 95 ? -3.243 -14.266 -6.389 1.00 97.50 95 VAL A N 1
ATOM 695 C CA . VAL A 1 95 ? -2.598 -14.735 -5.152 1.00 97.50 95 VAL A CA 1
ATOM 696 C C . VAL A 1 95 ? -3.125 -13.969 -3.944 1.00 97.50 95 VAL A C 1
ATOM 698 O O . VAL A 1 95 ? -3.490 -14.585 -2.942 1.00 97.50 95 VAL A O 1
ATOM 701 N N . TYR A 1 96 ? -3.220 -12.642 -4.045 1.00 96.81 96 TYR A N 1
ATOM 702 C CA . TYR A 1 96 ? -3.794 -11.811 -2.993 1.00 96.81 96 TYR A CA 1
ATOM 703 C C . TYR A 1 96 ? -5.241 -12.209 -2.687 1.00 96.81 96 TYR A C 1
ATOM 705 O O . TYR A 1 96 ? -5.586 -12.422 -1.523 1.00 96.81 96 TYR A O 1
ATOM 713 N N . ALA A 1 97 ? -6.080 -12.345 -3.719 1.00 94.31 97 ALA A N 1
ATOM 714 C CA . ALA A 1 97 ? -7.485 -12.698 -3.558 1.00 94.31 97 ALA A CA 1
ATOM 715 C C . ALA A 1 97 ? -7.655 -14.072 -2.893 1.00 94.31 97 ALA A C 1
ATOM 717 O O . ALA A 1 97 ? -8.424 -14.196 -1.940 1.00 94.31 97 ALA A O 1
ATOM 718 N N . VAL A 1 98 ? -6.900 -15.082 -3.339 1.00 95.50 98 VAL A N 1
ATOM 719 C CA . VAL A 1 98 ? -6.929 -16.440 -2.776 1.00 95.50 98 VAL A CA 1
ATOM 720 C C . VAL A 1 98 ? -6.432 -16.447 -1.328 1.00 95.50 98 VAL A C 1
ATOM 722 O O . VAL A 1 98 ? -7.104 -17.001 -0.454 1.00 95.50 98 VAL A O 1
ATOM 725 N N . ALA A 1 99 ? -5.303 -15.792 -1.043 1.00 95.12 99 ALA A N 1
ATOM 726 C CA . ALA A 1 99 ? -4.760 -15.699 0.311 1.00 95.12 99 ALA A CA 1
ATOM 727 C C . ALA A 1 99 ? -5.742 -14.995 1.259 1.00 95.12 99 ALA A C 1
ATOM 729 O O . ALA A 1 99 ? -6.030 -15.494 2.350 1.00 95.12 99 ALA A O 1
ATOM 730 N N . LEU A 1 100 ? -6.312 -13.864 0.835 1.00 93.06 100 LEU A N 1
ATOM 731 C CA . LEU A 1 100 ? -7.269 -13.113 1.640 1.00 93.06 100 LEU A CA 1
ATOM 732 C C . LEU A 1 100 ? -8.577 -13.890 1.847 1.00 93.06 100 LEU A C 1
ATOM 734 O O . LEU A 1 100 ? -9.128 -13.861 2.949 1.00 93.06 100 LEU A O 1
ATOM 738 N N . PHE A 1 101 ? -9.061 -14.600 0.825 1.00 92.19 101 PHE A N 1
ATOM 739 C CA . PHE A 1 101 ? -10.241 -15.459 0.926 1.00 92.19 101 PHE A CA 1
ATOM 740 C C . PHE A 1 101 ? -10.022 -16.607 1.923 1.00 92.19 101 PHE A C 1
ATOM 742 O O . PHE A 1 101 ? -10.908 -16.893 2.730 1.00 92.19 101 PHE A O 1
ATOM 749 N N . GLY A 1 102 ? -8.833 -17.218 1.927 1.00 90.81 102 GLY A N 1
ATOM 750 C CA . GLY A 1 102 ? -8.464 -18.257 2.892 1.00 90.81 102 GLY A CA 1
ATOM 751 C C . GLY A 1 102 ? -8.342 -17.739 4.330 1.00 90.81 102 GLY A C 1
ATOM 752 O O . GLY A 1 102 ? -8.821 -18.382 5.263 1.00 90.81 102 GLY A O 1
ATOM 753 N N . LEU A 1 103 ? -7.751 -16.554 4.516 1.00 89.19 103 LEU A N 1
ATOM 754 C CA . LEU A 1 10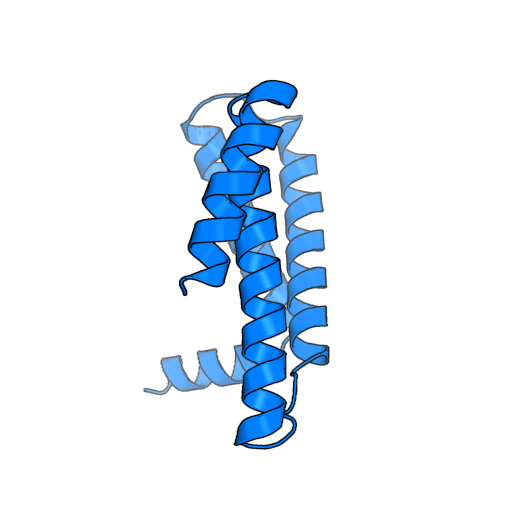3 ? -7.495 -15.968 5.838 1.00 89.19 103 LEU A CA 1
ATOM 755 C C . LEU A 1 103 ? -8.734 -15.305 6.465 1.00 89.19 103 LEU A C 1
ATOM 757 O O . LEU A 1 103 ? -8.905 -15.329 7.685 1.00 89.19 103 LEU A O 1
ATOM 761 N N . SER A 1 104 ? -9.609 -14.697 5.658 1.00 87.94 104 SER A N 1
ATOM 762 C CA . SER A 1 104 ? -10.683 -13.827 6.146 1.00 87.94 104 SER A CA 1
ATOM 763 C C . SER A 1 104 ? -12.065 -14.476 6.043 1.00 87.94 104 SER A C 1
ATOM 765 O O . SER A 1 104 ? -12.708 -14.492 4.992 1.00 87.94 104 SER A O 1
ATOM 767 N N . SER A 1 105 ? -12.603 -14.926 7.183 1.00 80.50 105 SER A N 1
ATOM 768 C CA . SER A 1 105 ? -13.997 -15.395 7.290 1.00 80.50 105 SER A CA 1
ATOM 769 C C . SER A 1 105 ? -15.024 -14.347 6.848 1.00 80.50 105 SER A C 1
ATOM 771 O O . SER A 1 105 ? -16.036 -14.699 6.249 1.00 80.50 105 SER A O 1
ATOM 773 N N . ARG A 1 106 ? -14.741 -13.057 7.072 1.00 79.12 106 ARG A N 1
ATOM 774 C CA . ARG A 1 106 ? -15.614 -11.949 6.660 1.00 79.12 106 ARG A CA 1
ATOM 775 C C . ARG A 1 106 ? -15.692 -11.804 5.142 1.00 79.12 106 ARG A C 1
ATOM 777 O O . ARG A 1 106 ? -16.759 -11.494 4.622 1.00 79.12 106 ARG A O 1
ATOM 784 N N . VAL A 1 107 ? -14.574 -12.007 4.441 1.00 77.50 107 VAL A N 1
ATOM 785 C CA . VAL A 1 107 ? -14.540 -11.957 2.971 1.00 77.50 107 VAL A CA 1
ATOM 786 C C . VAL A 1 107 ? -15.337 -13.121 2.400 1.00 77.50 107 VAL A C 1
ATOM 788 O O . VAL A 1 107 ? -16.191 -12.891 1.551 1.00 77.50 107 VAL A O 1
ATOM 791 N N . ARG A 1 108 ? -15.155 -14.333 2.941 1.00 82.62 108 ARG A N 1
ATOM 792 C CA . ARG A 1 108 ? -15.961 -15.499 2.550 1.00 82.62 108 ARG A CA 1
ATOM 793 C C . ARG A 1 108 ? -17.456 -15.231 2.704 1.00 82.62 108 ARG A C 1
ATOM 795 O O . ARG A 1 108 ? -18.186 -15.401 1.739 1.00 82.62 108 ARG A O 1
ATOM 802 N N . GLY A 1 109 ? -17.881 -14.716 3.862 1.00 76.19 109 GLY A N 1
ATOM 803 C CA . GLY A 1 109 ? -19.288 -14.388 4.113 1.00 76.19 109 GLY A CA 1
ATOM 804 C C . GLY A 1 109 ? -19.866 -13.338 3.154 1.00 76.19 109 GLY A C 1
ATOM 805 O O . GLY A 1 109 ? -21.017 -13.451 2.740 1.00 76.19 109 GLY A O 1
ATOM 806 N N . LYS A 1 110 ? -19.070 -12.337 2.750 1.00 80.19 110 LYS A N 1
ATOM 807 C CA . LYS A 1 110 ? -19.496 -11.354 1.739 1.00 80.19 110 LYS A CA 1
ATOM 808 C C . LYS A 1 110 ? -19.636 -11.973 0.350 1.00 80.19 110 LYS A C 1
ATOM 810 O O . LYS A 1 110 ? -20.609 -11.687 -0.334 1.00 80.19 110 LYS A O 1
ATOM 815 N N . VAL A 1 111 ? -18.684 -12.810 -0.061 1.00 79.00 111 VAL A N 1
ATOM 816 C CA . VAL A 1 111 ? -18.710 -13.462 -1.379 1.00 79.00 111 VAL A CA 1
ATOM 817 C C . VAL A 1 111 ? -19.879 -14.439 -1.477 1.00 79.00 111 VAL A C 1
ATOM 819 O 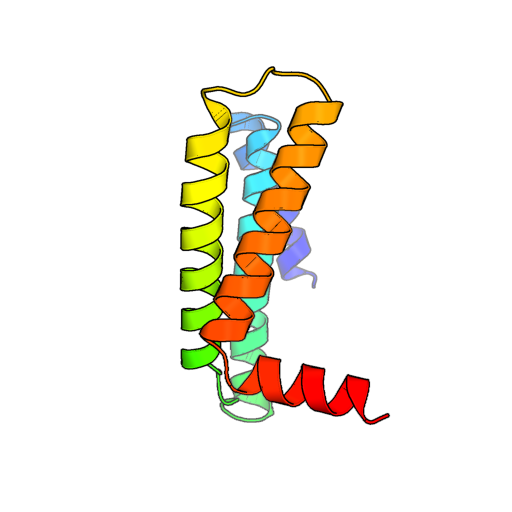O . VAL A 1 111 ? -20.610 -14.401 -2.459 1.00 79.00 111 VAL A O 1
ATOM 822 N N . THR A 1 112 ? -20.120 -15.257 -0.450 1.00 75.88 112 THR A N 1
ATOM 823 C CA . THR A 1 112 ? -21.272 -16.172 -0.438 1.00 75.88 112 THR A CA 1
ATOM 824 C C . THR A 1 112 ? -22.600 -15.421 -0.473 1.00 75.88 112 THR A C 1
ATOM 826 O O . THR A 1 112 ? -23.515 -15.863 -1.153 1.00 75.88 112 THR A O 1
ATOM 829 N N . GLY A 1 113 ? -22.692 -14.267 0.199 1.00 72.69 113 GLY A N 1
ATOM 830 C CA . GLY A 1 113 ? -23.884 -13.418 0.146 1.00 72.69 113 GLY A CA 1
ATOM 831 C C . GLY A 1 113 ? -24.145 -12.803 -1.234 1.00 72.69 113 GLY A C 1
ATOM 832 O O . GLY A 1 113 ? -25.298 -12.636 -1.599 1.00 72.69 113 GLY A O 1
ATOM 833 N N . LEU A 1 114 ? -23.098 -12.506 -2.014 1.00 75.38 114 LEU A N 1
ATOM 834 C CA . LEU A 1 114 ? -23.230 -11.998 -3.389 1.00 75.38 114 LEU A CA 1
ATOM 835 C C . LEU A 1 114 ? -23.609 -13.085 -4.400 1.00 75.38 114 LEU A C 1
ATOM 837 O O . LEU A 1 114 ? -24.246 -12.782 -5.394 1.00 75.38 114 LEU A O 1
ATOM 841 N N . VAL A 1 115 ? -23.205 -14.335 -4.165 1.00 73.75 115 VAL A N 1
ATOM 842 C CA . VAL A 1 115 ? -23.557 -15.478 -5.029 1.00 73.75 115 VAL A CA 1
ATOM 843 C C . VAL A 1 115 ? -25.000 -15.946 -4.793 1.00 73.75 115 VAL A C 1
ATOM 845 O O . VAL A 1 115 ? -25.581 -16.613 -5.642 1.00 73.75 115 VAL A O 1
ATOM 848 N N . GLN A 1 116 ? -25.574 -15.618 -3.634 1.00 60.44 116 GLN A N 1
ATOM 849 C CA . GLN A 1 116 ? -26.952 -15.952 -3.262 1.00 60.44 116 GLN A CA 1
ATOM 850 C C . GLN A 1 116 ? -27.963 -14.824 -3.545 1.00 60.44 116 GLN A C 1
ATOM 852 O O . GLN A 1 116 ? -29.149 -15.021 -3.286 1.00 60.44 116 GLN A O 1
ATOM 857 N N . ALA A 1 117 ? -27.502 -13.667 -4.032 1.00 53.88 117 ALA A N 1
ATOM 858 C CA . ALA A 1 117 ? -28.326 -12.527 -4.438 1.00 53.88 117 ALA A CA 1
ATOM 859 C C . ALA A 1 117 ? -28.547 -12.537 -5.956 1.00 53.88 117 ALA A C 1
ATOM 861 O O . ALA A 1 117 ? -29.664 -12.163 -6.373 1.00 53.88 117 ALA A O 1
#

pLDDT: mean 91.49, std 7.38, range [53.88, 97.81]

Sequence (117 aa):
NLLYVAMNVGLNLVLVTLFGWYGAAFATAISSLVNIVVAGYALTTIIGRPEIPVKQLGYQITASLVMFVVVAALRGPLPDTLGWTLANVAVGALVYAVALFGLSSRVRGKVTGLVQA

Secondary structure (DSSP, 8-state):
-HHHHHHHHHHHHHHHHHHHHHHHHHHHHHHHHHHHHHHHHHHHHHH------HHHHHHHHHHHHHHHHHHHHHHTTS-SSHHHHHHHHHHHHHHHHHHHHHH-HHHHHHHHHHH--

Radius of gyration: 19.33 Å; chains: 1; bounding box: 44×41×42 Å